Protein AF-A0A1Y1VQN0-F1 (afdb_monomer)

Nearest PDB structures (foldseek):
  5x37-assembly1_A  TM=9.513E-01  e=1.294E-04  Trichoderma reesei
  5x3c-assembly1_A  TM=9.436E-01  e=1.826E-04  Trichoderma reesei
  7yhh-assembly1_A  TM=9.372E-01  e=2.760E-04  Trichoderma reesei
  4qi6-assembly1_A  TM=9.776E-01  e=2.035E-03  Thermothelomyces myriococcoides
  4qi7-assembly1_A  TM=9.463E-01  e=3.076E-03  Neurospora crassa OR74A

Mean predicted aligned error: 7.75 Å

pLDDT: mean 85.13, std 16.75, range [44.41, 97.5]

Secondary structure (DSSP, 8-state):
------S-----PPBPTTSEEE-TT--S--SB-TT--EEE-SSS-EEE-

Sequence (49 aa):
MKKSYESSKVFTKCSAKWAQCGGVGFNGPTCCESGTTCRKMNKYYSYCF

Structure (mmCIF, N/CA/C/O backbone):
data_AF-A0A1Y1VQN0-F1
#
_entry.id   AF-A0A1Y1VQN0-F1
#
loop_
_atom_site.group_PDB
_atom_site.id
_atom_site.type_symbol
_atom_site.label_atom_id
_atom_site.label_alt_id
_atom_site.label_comp_id
_atom_site.label_asym_id
_atom_site.label_entity_id
_atom_site.label_seq_id
_atom_site.pdbx_PDB_ins_code
_atom_site.Cartn_x
_atom_site.Cartn_y
_atom_site.Cartn_z
_atom_site.occupancy
_atom_site.B_iso_or_equiv
_atom_site.auth_seq_id
_atom_site.auth_comp_id
_atom_site.auth_asym_id
_atom_site.auth_atom_id
_atom_site.pdbx_PDB_model_num
ATOM 1 N N . MET A 1 1 ? -4.946 -17.999 26.116 1.00 44.41 1 MET A N 1
ATOM 2 C CA . MET A 1 1 ? -3.600 -18.122 25.513 1.00 44.41 1 MET A CA 1
ATOM 3 C C . MET A 1 1 ? -3.770 -18.235 24.004 1.00 44.41 1 MET A C 1
ATOM 5 O O . MET A 1 1 ? -4.660 -18.948 23.568 1.00 44.41 1 MET A O 1
ATOM 9 N N . LYS A 1 2 ? -3.004 -17.445 23.242 1.00 65.56 2 LYS A N 1
ATOM 10 C CA . LYS A 1 2 ? -3.029 -17.331 21.770 1.00 65.56 2 LYS A CA 1
ATOM 11 C C . LYS A 1 2 ? -2.930 -18.700 21.079 1.00 65.56 2 LYS A C 1
ATOM 13 O O . LYS A 1 2 ? -2.155 -19.514 21.576 1.00 65.56 2 LYS A O 1
ATOM 18 N N . LYS A 1 3 ? -3.594 -18.863 19.923 1.00 47.28 3 LYS A N 1
ATOM 19 C CA . LYS A 1 3 ? -3.121 -19.536 18.681 1.00 47.28 3 LYS A CA 1
ATOM 20 C C . LYS A 1 3 ? -4.335 -19.817 17.774 1.00 47.28 3 LYS A C 1
ATOM 22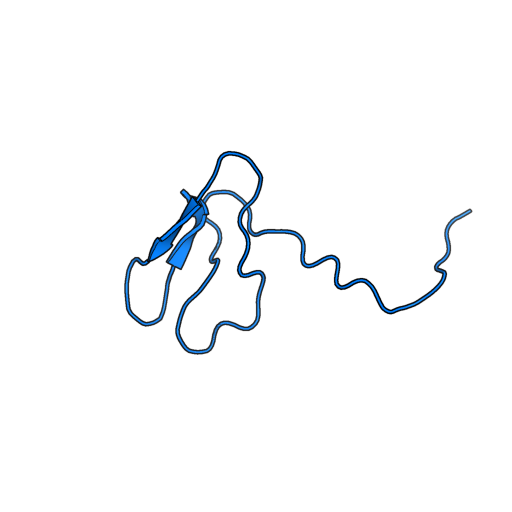 O O . LYS A 1 3 ? -5.287 -20.444 18.204 1.00 47.28 3 LYS A O 1
ATOM 27 N N . SER A 1 4 ? -4.454 -19.129 16.640 1.00 61.38 4 SER A N 1
ATOM 28 C CA . SER A 1 4 ? -3.981 -19.634 15.339 1.00 61.38 4 SER A CA 1
ATOM 29 C C . SER A 1 4 ? -4.802 -20.836 14.839 1.00 61.38 4 SER A C 1
ATOM 31 O O . SER A 1 4 ? -4.321 -21.954 14.900 1.00 61.38 4 SER A O 1
ATOM 33 N N . TYR A 1 5 ? -6.022 -20.592 14.347 1.00 60.00 5 TYR A N 1
ATOM 34 C CA . TYR A 1 5 ? -6.627 -21.365 13.249 1.00 60.00 5 TYR A CA 1
ATOM 35 C C . TYR A 1 5 ? -6.557 -20.413 12.039 1.00 60.00 5 TYR A C 1
ATOM 37 O O . TYR A 1 5 ? -7.216 -19.378 12.004 1.00 60.00 5 TYR A O 1
ATOM 45 N N . GLU A 1 6 ? -5.414 -20.399 11.363 1.00 55.06 6 GLU A N 1
ATOM 46 C CA . GLU A 1 6 ? -5.150 -21.163 10.137 1.00 55.06 6 GLU A CA 1
ATOM 47 C C . GLU A 1 6 ? -5.897 -20.615 8.908 1.00 55.06 6 GLU A C 1
ATOM 49 O O . GLU A 1 6 ? -6.949 -21.077 8.494 1.00 55.06 6 GLU A O 1
ATOM 54 N N . SER A 1 7 ? -5.240 -19.623 8.291 1.00 59.84 7 SER A N 1
ATOM 55 C CA . SER A 1 7 ? -4.781 -19.762 6.904 1.00 59.84 7 SER A CA 1
ATOM 56 C C . SER A 1 7 ? -5.843 -19.778 5.792 1.00 59.84 7 SER A C 1
ATOM 58 O O . SER A 1 7 ? -5.987 -2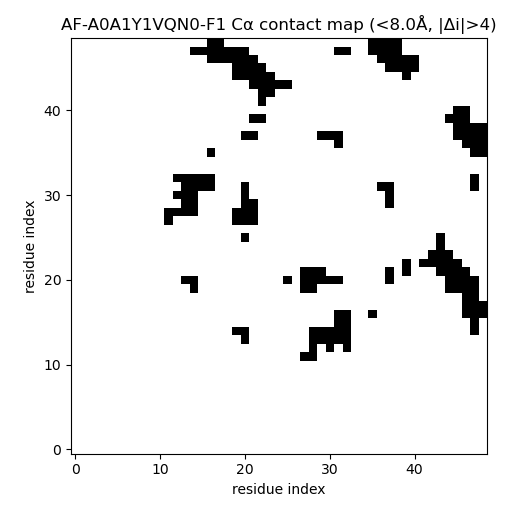0.807 5.141 1.00 59.84 7 SER A O 1
ATOM 60 N N . SER A 1 8 ? -6.514 -18.640 5.505 1.00 56.34 8 SER A N 1
ATOM 61 C CA . SER A 1 8 ? -7.069 -18.329 4.151 1.00 56.34 8 SER A CA 1
ATOM 62 C C . SER A 1 8 ? -7.683 -16.925 3.938 1.00 56.34 8 SER A C 1
ATOM 64 O O . SER A 1 8 ? -7.872 -16.529 2.792 1.00 56.34 8 SER A O 1
ATOM 66 N N . LYS A 1 9 ? -7.983 -16.113 4.966 1.00 52.50 9 LYS A N 1
ATOM 67 C CA . LYS A 1 9 ? -8.353 -14.695 4.744 1.00 52.50 9 LYS A CA 1
ATOM 68 C C . LYS A 1 9 ? -7.081 -13.860 4.721 1.00 52.50 9 LYS A C 1
ATOM 70 O O . LYS A 1 9 ? -6.504 -13.610 5.776 1.00 52.50 9 LYS A O 1
ATOM 75 N N . VAL A 1 10 ? -6.635 -13.442 3.539 1.00 52.97 10 VAL A N 1
ATOM 76 C CA . VAL A 1 10 ? -5.533 -12.483 3.393 1.00 52.97 10 VAL A CA 1
ATOM 77 C C . VAL A 1 10 ? -5.974 -11.171 4.050 1.00 52.97 10 VAL A C 1
ATOM 79 O O . VAL A 1 10 ? -6.569 -10.309 3.411 1.00 52.97 10 VAL A O 1
ATOM 82 N N . PHE A 1 11 ? -5.714 -11.014 5.351 1.00 57.25 11 PHE A N 1
ATOM 83 C CA . PHE A 1 11 ? -5.719 -9.716 6.021 1.00 57.25 11 PHE A CA 1
ATOM 84 C C . PHE A 1 11 ? -4.473 -8.973 5.549 1.00 57.25 11 PHE A C 1
ATOM 86 O O . PHE A 1 11 ? -3.526 -8.736 6.296 1.00 57.25 11 PHE A O 1
ATOM 93 N N . THR A 1 12 ? -4.474 -8.628 4.265 1.00 64.94 12 THR A N 1
ATOM 94 C CA . THR A 1 12 ? -3.675 -7.528 3.763 1.00 64.94 12 THR A CA 1
ATOM 95 C C . THR A 1 12 ? -4.157 -6.325 4.551 1.00 64.94 12 THR A C 1
ATOM 97 O O . THR A 1 12 ? -5.235 -5.784 4.308 1.00 64.94 12 THR A O 1
ATOM 100 N N . LYS A 1 13 ? -3.407 -5.986 5.601 1.00 84.25 13 LYS A N 1
ATOM 101 C CA . LYS A 1 13 ? -3.614 -4.730 6.302 1.00 84.25 13 LYS A CA 1
ATOM 102 C C . LYS A 1 13 ? -3.448 -3.647 5.258 1.00 84.25 13 LYS A C 1
ATOM 104 O O . LYS A 1 13 ? -2.409 -3.599 4.606 1.00 84.25 13 LYS A O 1
ATOM 109 N N . CYS A 1 14 ? -4.491 -2.851 5.062 1.00 92.38 14 CYS A N 1
ATOM 110 C CA . CYS A 1 14 ? -4.418 -1.756 4.120 1.00 92.38 14 CYS A CA 1
ATOM 111 C C . CYS A 1 14 ? -3.262 -0.830 4.483 1.00 92.38 14 CYS A C 1
ATOM 113 O O . CYS A 1 14 ? -2.910 -0.680 5.654 1.00 92.38 14 CYS A O 1
ATOM 115 N N . SER A 1 15 ? -2.648 -0.260 3.457 1.00 94.06 15 SER A N 1
ATOM 116 C CA . SER A 1 15 ? -1.522 0.641 3.601 1.00 94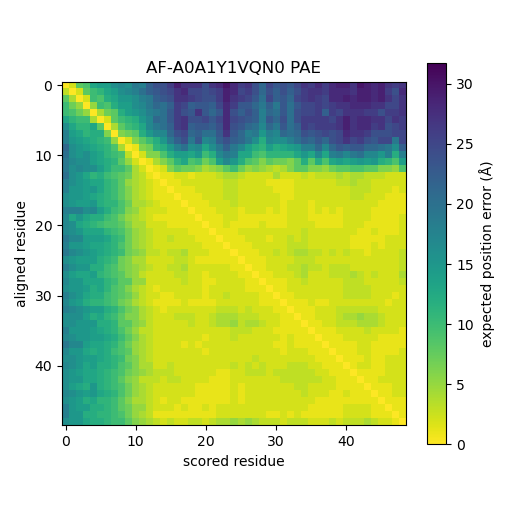.06 15 SER A CA 1
ATOM 117 C C . SER A 1 15 ? -1.938 1.861 4.416 1.00 94.06 15 SER A C 1
ATOM 119 O O . SER A 1 15 ? -2.985 2.465 4.172 1.00 94.06 15 SER A O 1
ATOM 121 N N . ALA A 1 16 ? -1.111 2.205 5.401 1.00 94.25 16 ALA A N 1
ATOM 122 C CA . ALA A 1 16 ? -1.311 3.389 6.219 1.00 94.25 16 ALA A CA 1
ATOM 123 C C . ALA A 1 16 ? -1.248 4.665 5.372 1.00 94.25 16 ALA A C 1
ATOM 125 O O . ALA A 1 16 ? -0.717 4.665 4.256 1.00 94.25 16 ALA A O 1
ATOM 126 N N . LYS A 1 17 ? -1.730 5.782 5.921 1.00 94.00 17 LYS A N 1
ATOM 127 C CA . LYS A 1 17 ? -1.519 7.095 5.300 1.00 94.00 17 LYS A CA 1
ATOM 128 C C . LYS A 1 17 ? -0.028 7.296 5.001 1.00 94.00 17 LYS A C 1
ATOM 130 O O . LYS A 1 17 ? 0.820 7.034 5.851 1.00 94.00 17 LYS A O 1
ATOM 135 N N . TRP A 1 18 ? 0.273 7.759 3.794 1.00 94.62 18 TRP A N 1
ATOM 136 C CA . TRP A 1 18 ? 1.607 7.946 3.214 1.00 94.62 18 TRP A CA 1
ATOM 137 C C . TRP A 1 18 ? 2.378 6.669 2.867 1.00 94.62 18 TRP A C 1
ATOM 139 O O . TRP A 1 18 ? 3.474 6.764 2.321 1.00 94.62 18 TRP A O 1
ATOM 149 N N . ALA A 1 19 ? 1.829 5.479 3.122 1.00 95.62 19 ALA A N 1
ATOM 150 C CA . ALA A 1 19 ? 2.439 4.227 2.689 1.00 95.62 19 ALA A CA 1
ATOM 151 C C . ALA A 1 19 ? 2.117 3.927 1.219 1.00 95.62 19 ALA A C 1
ATOM 153 O O . ALA A 1 19 ? 1.118 4.397 0.665 1.00 95.62 19 ALA A O 1
ATOM 154 N N . GLN A 1 20 ? 2.979 3.132 0.579 1.00 96.25 20 GLN A N 1
ATOM 155 C CA . GLN A 1 20 ? 2.770 2.700 -0.797 1.00 96.25 20 GLN A CA 1
ATOM 156 C C . GLN A 1 20 ? 1.570 1.752 -0.877 1.00 96.25 20 GLN A C 1
ATOM 158 O O . GLN A 1 20 ? 1.458 0.811 -0.095 1.00 96.25 20 GLN A O 1
ATOM 163 N N . CYS A 1 21 ? 0.689 1.997 -1.837 1.00 96.50 21 CYS A N 1
ATOM 164 C CA . CYS A 1 21 ? -0.516 1.208 -2.098 1.00 96.50 21 CYS A CA 1
ATOM 165 C C . CYS A 1 21 ? -0.588 0.694 -3.539 1.00 96.50 21 CYS A C 1
ATOM 167 O O . CYS A 1 21 ? -1.582 0.117 -3.961 1.00 96.50 21 CYS A O 1
ATOM 169 N N . GLY A 1 22 ? 0.440 0.935 -4.348 1.00 95.62 22 GLY A N 1
ATOM 170 C CA . GLY A 1 22 ? 0.432 0.504 -5.737 1.00 95.62 22 GLY A CA 1
ATOM 171 C C . GLY A 1 22 ? 1.660 0.945 -6.511 1.00 95.62 22 GLY A C 1
ATOM 172 O O . GLY A 1 22 ? 2.479 1.738 -6.037 1.00 95.62 22 GLY A O 1
ATOM 173 N N . GLY A 1 23 ? 1.767 0.423 -7.728 1.00 96.69 23 GLY A N 1
ATOM 174 C CA . GLY A 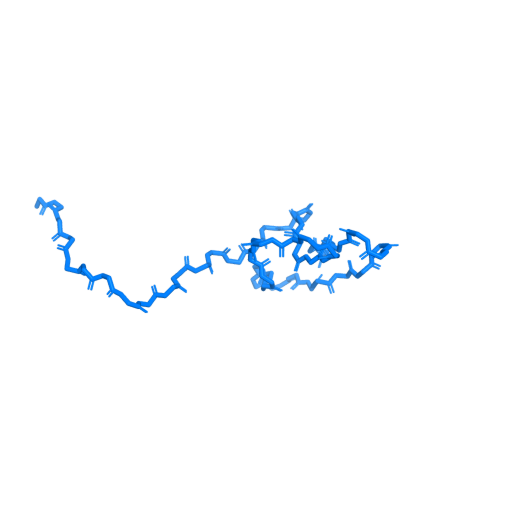1 23 ? 2.879 0.671 -8.636 1.00 96.69 23 GLY A CA 1
ATOM 175 C C . GLY A 1 23 ? 3.349 -0.598 -9.339 1.00 96.69 23 GLY A C 1
ATOM 176 O O . GLY A 1 23 ? 3.076 -1.710 -8.890 1.00 96.69 23 GLY A O 1
ATOM 177 N N . VAL A 1 24 ? 4.044 -0.439 -10.465 1.00 97.19 24 VAL A N 1
ATOM 178 C CA . VAL A 1 24 ? 4.637 -1.571 -11.190 1.00 97.19 24 VAL A CA 1
ATOM 179 C C . VAL A 1 24 ? 5.625 -2.313 -10.286 1.00 97.19 24 VAL A C 1
ATOM 181 O O . VAL A 1 24 ? 6.585 -1.720 -9.805 1.00 97.19 24 VAL A O 1
ATOM 184 N N . GLY A 1 25 ? 5.378 -3.610 -10.080 1.00 95.44 25 GLY A N 1
ATOM 185 C CA . GLY A 1 25 ? 6.200 -4.490 -9.240 1.00 95.44 25 GLY A CA 1
ATOM 186 C C . GLY A 1 25 ? 5.851 -4.485 -7.746 1.00 95.44 25 GLY A C 1
ATOM 187 O O . GLY A 1 25 ? 6.506 -5.180 -6.974 1.00 95.44 25 GLY A O 1
ATOM 188 N N . PHE A 1 26 ? 4.834 -3.731 -7.316 1.00 93.81 26 PHE A N 1
ATOM 189 C CA . PHE A 1 26 ? 4.422 -3.692 -5.915 1.00 93.81 26 PHE A CA 1
ATOM 190 C C . PHE A 1 26 ? 3.553 -4.907 -5.546 1.00 93.81 26 PHE A C 1
ATOM 192 O O . PHE A 1 26 ? 2.468 -5.081 -6.092 1.00 93.81 26 PHE A O 1
ATOM 199 N N . ASN A 1 27 ? 4.020 -5.713 -4.587 1.00 91.62 27 ASN A N 1
ATOM 200 C CA . ASN A 1 27 ? 3.338 -6.925 -4.099 1.00 91.62 27 ASN A CA 1
ATOM 201 C C . ASN A 1 27 ? 2.686 -6.741 -2.714 1.00 91.62 27 ASN A C 1
ATOM 203 O O . ASN A 1 27 ? 2.363 -7.717 -2.039 1.00 91.62 27 ASN A O 1
ATOM 207 N N . GLY A 1 28 ? 2.558 -5.494 -2.255 1.00 89.19 28 GLY A N 1
ATOM 208 C CA . GLY A 1 28 ? 1.970 -5.165 -0.961 1.00 89.19 28 GLY A CA 1
ATOM 209 C C . GLY A 1 28 ? 0.466 -4.865 -1.029 1.00 89.19 28 GLY A C 1
ATOM 210 O O . GLY A 1 28 ? -0.198 -5.155 -2.027 1.00 89.19 28 GLY A O 1
ATOM 211 N N . PRO A 1 29 ? -0.087 -4.259 0.033 1.00 91.31 29 PRO A N 1
ATOM 212 C CA . PRO A 1 29 ? -1.497 -3.899 0.111 1.00 91.31 29 PRO A CA 1
ATOM 213 C C . PRO A 1 29 ? -1.922 -2.895 -0.954 1.00 91.31 29 PRO A C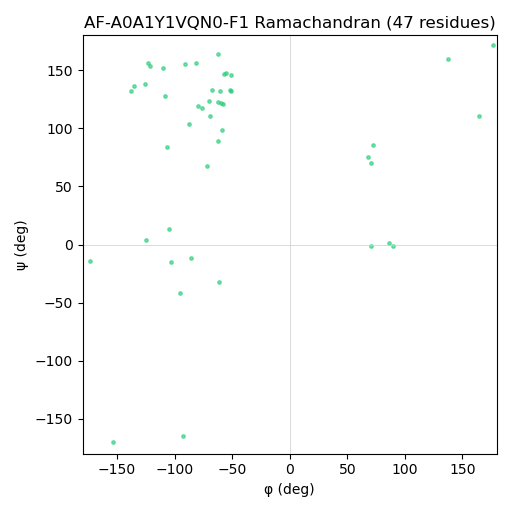 1
ATOM 215 O O . PRO A 1 29 ? -1.408 -1.783 -0.987 1.00 91.31 29 PRO A O 1
ATOM 218 N N . THR A 1 30 ? -2.910 -3.236 -1.781 1.00 92.56 30 THR A N 1
ATOM 219 C CA . THR A 1 30 ? -3.468 -2.279 -2.754 1.00 92.56 30 THR A CA 1
ATOM 220 C C . THR A 1 30 ? -4.568 -1.388 -2.181 1.00 92.56 30 THR A C 1
ATOM 222 O O . THR A 1 30 ? -4.964 -0.400 -2.798 1.00 92.56 30 THR A O 1
ATOM 225 N N . CYS A 1 31 ? -5.061 -1.722 -0.989 1.00 92.50 31 CYS A N 1
ATOM 226 C CA . CYS A 1 31 ? -6.020 -0.910 -0.256 1.00 92.50 31 CYS A CA 1
ATOM 227 C C . CYS A 1 31 ? -5.313 0.068 0.686 1.00 92.50 31 CYS A C 1
ATOM 229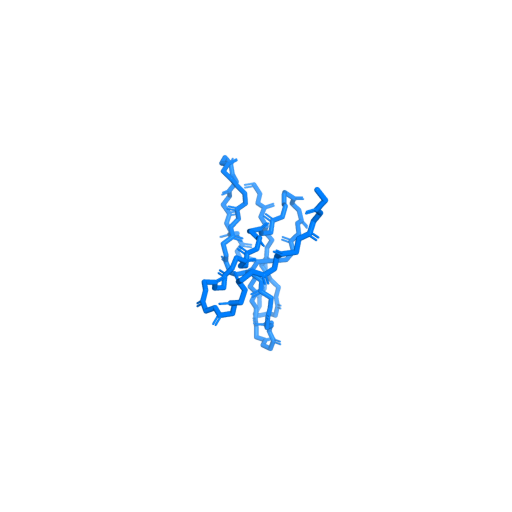 O O . CYS A 1 31 ? -4.201 -0.192 1.143 1.00 92.50 31 CYS A O 1
ATOM 231 N N . CYS A 1 32 ? -5.992 1.168 1.005 1.00 95.19 32 CYS A N 1
ATOM 232 C CA . CYS A 1 32 ? -5.555 2.163 1.979 1.00 95.19 32 CYS A CA 1
ATOM 233 C C . CYS A 1 32 ? -6.430 2.114 3.235 1.00 95.19 32 CYS A C 1
ATOM 235 O O . CYS A 1 32 ? -7.582 1.681 3.165 1.00 95.19 32 CYS A O 1
ATOM 237 N N . GLU A 1 33 ? -5.881 2.496 4.387 1.00 93.88 33 GLU A N 1
ATOM 238 C CA . GLU A 1 33 ? -6.665 2.624 5.617 1.00 93.88 33 GLU A CA 1
ATOM 239 C C . GLU A 1 33 ? -7.858 3.569 5.412 1.00 93.88 33 GLU A C 1
ATOM 241 O O . GLU A 1 33 ? 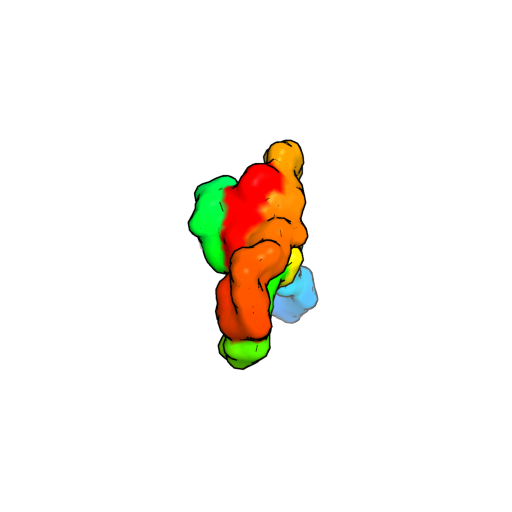-7.798 4.527 4.632 1.00 93.88 33 GLU A O 1
ATOM 246 N N . SER A 1 34 ? -8.958 3.293 6.116 1.00 92.38 34 SER A N 1
ATOM 247 C CA . SER A 1 34 ? -10.192 4.072 6.021 1.00 92.38 34 SER A CA 1
ATOM 248 C C . SER A 1 34 ? -9.928 5.570 6.188 1.00 92.38 34 SER A C 1
ATOM 250 O O . SER A 1 34 ? -9.245 5.992 7.118 1.00 92.38 34 SER A O 1
ATOM 252 N N . GLY A 1 35 ? -10.498 6.377 5.292 1.00 93.81 35 GLY A N 1
ATOM 253 C CA . GLY A 1 35 ? -10.290 7.828 5.269 1.00 93.81 35 GLY A CA 1
ATOM 254 C C . GLY A 1 35 ? -9.106 8.289 4.416 1.00 93.81 35 GLY A C 1
ATOM 255 O O . GLY A 1 35 ? -8.904 9.492 4.292 1.00 93.81 35 GLY A O 1
ATOM 256 N N . THR A 1 36 ? -8.365 7.365 3.794 1.00 96.25 36 THR A N 1
ATOM 257 C CA . THR A 1 36 ? -7.320 7.680 2.809 1.00 96.25 36 THR A CA 1
ATOM 258 C C . THR A 1 36 ? -7.585 6.987 1.477 1.00 96.25 36 THR A C 1
ATOM 260 O O . THR A 1 36 ? -8.290 5.981 1.406 1.00 96.25 36 THR A O 1
ATOM 263 N N . THR A 1 37 ? -7.041 7.538 0.394 1.00 95.38 37 THR A N 1
ATOM 264 C CA . THR A 1 37 ? -7.218 7.015 -0.966 1.00 95.38 37 THR A CA 1
ATOM 265 C C . THR A 1 37 ? -5.873 6.776 -1.631 1.00 95.38 37 THR A C 1
ATOM 267 O O . THR A 1 37 ? -4.966 7.604 -1.545 1.00 95.38 37 THR A O 1
ATOM 270 N N . CYS A 1 38 ? -5.748 5.654 -2.342 1.00 96.44 38 CYS A N 1
ATOM 271 C CA . CYS A 1 38 ? -4.544 5.350 -3.103 1.00 96.44 38 CYS A CA 1
ATOM 272 C C . CYS A 1 38 ? -4.420 6.300 -4.301 1.00 96.44 38 CYS A C 1
ATOM 274 O O . CYS A 1 38 ? -5.196 6.215 -5.254 1.00 96.44 38 CYS A O 1
ATOM 276 N N . ARG A 1 39 ? -3.444 7.211 -4.268 1.00 96.62 39 ARG A N 1
ATOM 277 C CA . ARG A 1 39 ? -3.164 8.158 -5.353 1.00 96.62 39 ARG A CA 1
ATOM 278 C C . ARG A 1 39 ? -1.873 7.784 -6.060 1.00 96.62 39 ARG A C 1
ATOM 280 O O . ARG A 1 39 ? -0.817 7.642 -5.443 1.00 96.62 39 ARG A O 1
ATOM 287 N N . LYS A 1 40 ? -1.957 7.664 -7.382 1.00 96.44 40 LYS A N 1
ATOM 288 C CA . LYS A 1 40 ? -0.808 7.400 -8.246 1.00 96.44 40 LYS A CA 1
ATOM 289 C C . LYS A 1 40 ? 0.107 8.622 -8.302 1.00 96.44 40 LYS A C 1
ATOM 291 O O . LYS A 1 40 ? -0.337 9.691 -8.710 1.00 96.44 40 LYS A O 1
ATOM 296 N N . MET A 1 41 ? 1.379 8.438 -7.952 1.00 95.31 41 MET A N 1
ATOM 297 C CA . MET A 1 41 ? 2.411 9.471 -8.109 1.00 95.31 41 MET A CA 1
ATOM 298 C C . MET A 1 41 ? 3.186 9.289 -9.411 1.00 95.31 41 MET A C 1
ATOM 300 O O . MET A 1 41 ? 3.459 10.250 -10.119 1.00 95.31 41 MET A O 1
ATOM 304 N N . ASN A 1 42 ? 3.531 8.050 -9.757 1.00 95.38 42 ASN A N 1
ATOM 305 C CA . ASN A 1 42 ? 4.172 7.713 -11.024 1.00 95.38 42 ASN A CA 1
ATOM 306 C C . ASN A 1 42 ? 3.850 6.258 -11.416 1.00 95.38 42 ASN A C 1
ATOM 308 O O . ASN A 1 42 ? 2.970 5.622 -10.837 1.00 95.38 42 ASN A O 1
ATOM 312 N N . LYS A 1 43 ? 4.516 5.721 -12.446 1.00 96.25 43 LYS A N 1
ATOM 313 C CA . LYS A 1 43 ? 4.300 4.336 -12.908 1.00 96.25 43 LYS A CA 1
ATOM 314 C C . LYS A 1 43 ? 4.642 3.288 -11.835 1.00 96.25 43 LYS A C 1
ATOM 316 O O . LYS A 1 43 ? 3.997 2.245 -11.787 1.00 96.25 43 LYS A O 1
ATOM 321 N N . TYR A 1 44 ? 5.619 3.566 -10.979 1.00 96.06 44 TYR A N 1
ATOM 322 C CA . TYR A 1 44 ? 6.169 2.624 -10.000 1.00 96.06 44 TYR A CA 1
ATOM 323 C C . TYR A 1 44 ? 5.679 2.866 -8.568 1.00 96.06 44 TYR A C 1
ATOM 325 O O . TYR A 1 44 ? 5.811 1.976 -7.736 1.00 96.06 44 TYR A O 1
ATOM 333 N N . TYR A 1 45 ? 5.081 4.026 -8.283 1.00 94.38 45 TYR A N 1
ATOM 334 C CA . TYR A 1 45 ? 4.679 4.420 -6.935 1.00 94.38 45 TYR A CA 1
ATOM 335 C C . TYR A 1 45 ? 3.297 5.073 -6.900 1.00 94.38 45 TYR A C 1
ATOM 337 O O . TYR A 1 45 ? 2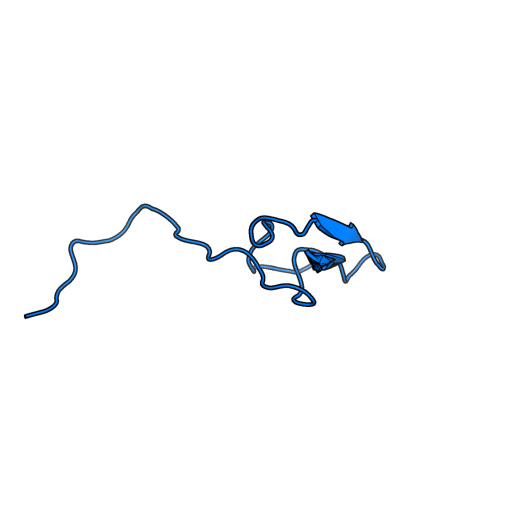.989 5.998 -7.658 1.00 94.38 45 TYR A O 1
ATOM 345 N N . SER A 1 46 ? 2.480 4.605 -5.963 1.00 97.50 46 SER A N 1
ATOM 346 C CA . SER A 1 46 ? 1.202 5.184 -5.543 1.00 97.50 46 SER A CA 1
ATOM 347 C C . SER A 1 46 ? 1.161 5.172 -4.020 1.00 97.50 46 SER A C 1
ATOM 349 O O . SER A 1 46 ? 1.547 4.162 -3.437 1.00 97.50 46 SER A O 1
ATOM 351 N N . TYR A 1 47 ? 0.710 6.250 -3.382 1.00 95.50 47 TYR A N 1
ATOM 352 C CA . TYR A 1 47 ? 0.656 6.359 -1.918 1.00 95.50 47 TYR A CA 1
ATOM 353 C C . TYR A 1 47 ? -0.768 6.619 -1.433 1.00 95.50 47 TYR A C 1
ATOM 355 O O . TYR A 1 47 ? -1.574 7.201 -2.158 1.00 95.50 47 TYR A O 1
ATOM 363 N N . CYS A 1 48 ? -1.071 6.212 -0.204 1.00 96.44 48 CYS A N 1
ATOM 364 C CA . CYS A 1 48 ? -2.327 6.557 0.455 1.00 96.44 48 CYS A CA 1
ATOM 365 C C . CYS A 1 48 ? -2.286 8.008 0.940 1.00 96.44 48 CYS A C 1
ATOM 3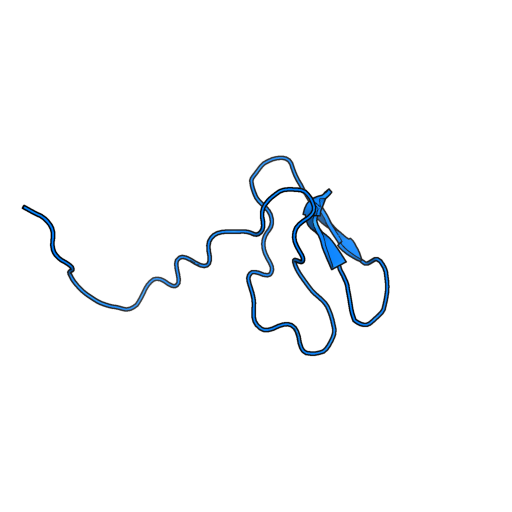67 O O . CYS A 1 48 ? -1.462 8.341 1.787 1.00 96.44 48 CYS A O 1
ATOM 369 N N . PHE A 1 49 ? -3.160 8.867 0.428 1.00 92.62 49 PHE A N 1
ATOM 370 C CA . PHE A 1 49 ? -3.325 10.247 0.903 1.00 92.62 49 PHE A CA 1
ATOM 371 C C . PHE A 1 49 ? -4.637 10.414 1.654 1.00 92.62 49 PHE A C 1
ATOM 373 O O . PHE A 1 49 ? -5.637 9.812 1.198 1.00 92.62 49 PHE A O 1
#

Solvent-accessible surface area (backbone atoms only — not comparable to full-atom values): 3006 Å² total; per-residue (Å²): 132,93,80,87,87,77,89,80,80,85,78,63,64,42,17,46,77,72,30,62,19,41,34,66,89,61,86,70,30,67,44,38,36,91,95,34,44,65,42,76,78,53,76,58,38,14,29,10,83

Organism: NCBI:txid1754192

InterPro domains:
  IPR000254 Cellulose-binding domain [PF00734] (17-45)
  IPR000254 Cellulose-binding domain [PS51164] (13-49)
  IPR000254 Cellulose-binding domain [SM00236] (16-49)
  IPR035971 Cellulose-binding domain superfamily [SSF57180] (16-48)

Foldseek 3Di:
DDDDPDDDPPPLPAAEAFGWQDAVPDPGHVHYPPPWDFADPDRGTTGTD

Radius of gyration: 13.31 Å; Cα contacts (8 Å, |Δi|>4): 94; chains: 1; bounding box: 16×32×38 Å